Protein AF-A0A963HPJ0-F1 (afdb_monomer_lite)

Secondary structure (DSSP, 8-state):
-HHHHHHHHHHHHHHHHHHHHH-GGGGGGSHHHHHHHHHHH-HHHHHHHHHHHHHHHHHHHHHHHHHHHHHH-TT--SSSHHHHHHHHHHHHHHHHHHHHHHHHHHHHTT------

Foldseek 3Di:
DVVVVVVVLVVVLVVVVVCCVPPVVVLVPDPVSVLVSCLNPPVPPSCVLVVLVVVLVVLCVVLVVVVVVCVVCVPPPDDCPVVNVVSVVVNVVSVVVNVVSVVVSCVVVVPDDPDD

Sequence (116 aa):
MFITQLIVWLLAVAINLVALGFAPDNYADTALTGLLYKILTTPWPYWSILIISAAGTALSIWFGDEMMDVTTHTQRIKHHQHGFKYRIVLTAGLGILAVLAYYHLLSDLGIALPAR

Structure (mmCIF, N/CA/C/O backbone):
data_AF-A0A963HPJ0-F1
#
_entry.id   AF-A0A963HPJ0-F1
#
loop_
_atom_site.group_PDB
_atom_site.id
_atom_site.type_symbol
_atom_site.label_atom_id
_atom_site.label_alt_id
_atom_site.label_comp_id
_atom_site.label_asym_id
_atom_site.label_entity_id
_atom_site.label_seq_id
_atom_site.pdbx_PDB_ins_code
_atom_site.Cartn_x
_atom_site.Cartn_y
_atom_site.Cartn_z
_atom_site.occupancy
_atom_site.B_iso_or_equiv
_atom_site.auth_seq_id
_atom_site.auth_comp_id
_atom_site.auth_asym_id
_atom_site.auth_atom_id
_atom_site.pdbx_PDB_model_num
ATOM 1 N N . MET A 1 1 ? 0.614 7.727 -15.914 1.00 78.38 1 MET A N 1
ATOM 2 C CA . MET A 1 1 ? 0.566 6.469 -15.135 1.00 78.38 1 MET A CA 1
ATOM 3 C C . MET A 1 1 ? 1.088 6.660 -13.709 1.00 78.38 1 MET A C 1
ATOM 5 O O . MET A 1 1 ? 0.344 6.412 -12.772 1.00 78.38 1 MET A O 1
ATOM 9 N N . PHE A 1 2 ? 2.313 7.161 -13.499 1.00 82.06 2 PHE A N 1
ATOM 10 C CA . PHE A 1 2 ? 2.850 7.332 -12.136 1.00 82.06 2 PHE A CA 1
ATOM 11 C C . PHE A 1 2 ? 2.103 8.379 -11.280 1.00 82.06 2 PHE A C 1
ATOM 13 O O . PHE A 1 2 ? 1.733 8.093 -10.147 1.00 82.06 2 PHE A O 1
ATOM 20 N N . ILE A 1 3 ? 1.806 9.567 -11.830 1.00 87.06 3 ILE A N 1
ATOM 21 C CA . ILE A 1 3 ? 1.101 10.641 -11.093 1.00 87.06 3 ILE A CA 1
ATOM 22 C C . ILE A 1 3 ? -0.292 10.187 -10.639 1.00 87.06 3 ILE A C 1
ATOM 24 O O . ILE A 1 3 ? -0.677 10.402 -9.494 1.00 87.06 3 ILE A O 1
ATOM 28 N N . THR A 1 4 ? -1.035 9.512 -11.518 1.00 90.88 4 THR A N 1
ATOM 29 C CA . THR A 1 4 ? -2.359 8.965 -11.193 1.00 90.88 4 THR A CA 1
ATOM 30 C C . THR A 1 4 ? -2.271 7.930 -10.075 1.00 90.88 4 THR A C 1
ATOM 32 O O . THR A 1 4 ? -3.111 7.935 -9.182 1.00 90.88 4 THR A O 1
ATOM 35 N N . GLN A 1 5 ? -1.222 7.102 -10.059 1.00 89.88 5 GLN A N 1
ATOM 36 C CA . GLN A 1 5 ? -1.003 6.128 -8.993 1.00 89.88 5 GLN A CA 1
ATOM 37 C C . GLN A 1 5 ? -0.727 6.795 -7.642 1.00 89.88 5 GLN A C 1
ATOM 39 O O . GLN A 1 5 ? -1.238 6.347 -6.618 1.00 89.88 5 GLN A O 1
ATOM 44 N N . LEU A 1 6 ? 0.049 7.881 -7.645 1.00 89.69 6 LEU A N 1
ATOM 45 C CA . LEU A 1 6 ? 0.348 8.653 -6.442 1.00 89.69 6 LEU A CA 1
ATOM 46 C C . LEU A 1 6 ? -0.920 9.308 -5.876 1.00 89.69 6 LEU A C 1
ATOM 48 O O . LEU A 1 6 ? -1.161 9.230 -4.674 1.00 89.69 6 LEU A O 1
ATOM 52 N N . ILE A 1 7 ? -1.768 9.878 -6.739 1.00 93.75 7 ILE A N 1
ATOM 53 C CA . ILE A 1 7 ? -3.061 10.453 -6.336 1.00 93.75 7 ILE A CA 1
ATOM 54 C C . ILE A 1 7 ? -3.966 9.381 -5.717 1.00 93.75 7 ILE A C 1
ATOM 56 O O . ILE A 1 7 ? -4.537 9.615 -4.656 1.00 93.75 7 ILE A O 1
ATOM 60 N N . VAL A 1 8 ? -4.074 8.200 -6.337 1.00 92.44 8 VAL A N 1
ATOM 61 C CA . VAL A 1 8 ? -4.893 7.091 -5.813 1.00 92.44 8 VAL A CA 1
ATOM 62 C C . VAL A 1 8 ? -4.384 6.618 -4.452 1.00 92.44 8 VAL A C 1
ATOM 64 O O . VAL A 1 8 ? -5.187 6.404 -3.549 1.00 92.44 8 VAL A O 1
ATOM 67 N N . TRP A 1 9 ? -3.066 6.509 -4.274 1.00 92.00 9 TRP A N 1
ATOM 68 C CA . TRP A 1 9 ? -2.464 6.155 -2.986 1.00 92.00 9 TRP A CA 1
ATOM 69 C C . TRP A 1 9 ? -2.790 7.175 -1.894 1.00 92.00 9 TRP A C 1
ATOM 71 O O . TRP A 1 9 ? -3.241 6.795 -0.815 1.00 92.00 9 TRP A O 1
ATOM 81 N N . LEU A 1 10 ? -2.607 8.467 -2.180 1.00 93.00 10 LEU A N 1
ATOM 82 C CA . LEU A 1 10 ? -2.931 9.537 -1.235 1.00 93.00 10 LEU A CA 1
ATOM 83 C C . LEU A 1 10 ? -4.418 9.547 -0.883 1.00 93.00 10 LEU A C 1
ATOM 85 O O . LEU A 1 10 ? -4.768 9.672 0.288 1.00 93.00 10 LEU A O 1
ATOM 89 N N . LEU A 1 11 ? -5.286 9.371 -1.880 1.00 96.31 11 LEU A N 1
ATOM 90 C CA . LEU A 1 11 ? -6.727 9.317 -1.674 1.00 96.31 11 LEU A CA 1
ATOM 91 C C . LEU A 1 11 ? -7.121 8.111 -0.810 1.00 96.31 11 LEU A C 1
ATOM 93 O O . LEU A 1 11 ? -7.898 8.263 0.128 1.00 96.31 11 LEU A O 1
ATOM 97 N N . ALA A 1 12 ? -6.554 6.933 -1.079 1.00 92.38 12 ALA A N 1
ATOM 98 C CA . ALA A 1 12 ? -6.811 5.727 -0.299 1.00 92.38 12 ALA A CA 1
ATOM 99 C C . ALA A 1 12 ? -6.382 5.894 1.165 1.00 92.38 12 ALA A C 1
ATOM 101 O O . ALA A 1 12 ? -7.148 5.558 2.070 1.00 92.38 12 ALA A O 1
ATOM 102 N N . VAL A 1 13 ? -5.194 6.455 1.412 1.00 91.44 13 VAL A N 1
ATOM 103 C CA . VAL A 1 13 ? -4.722 6.748 2.773 1.00 91.44 13 VAL A CA 1
ATOM 104 C C . VAL A 1 13 ? -5.637 7.768 3.450 1.00 91.44 13 VAL A C 1
ATOM 106 O O . VAL A 1 13 ? -6.071 7.534 4.574 1.00 91.44 13 VAL A O 1
ATOM 109 N N . ALA A 1 14 ? -5.995 8.858 2.767 1.00 94.94 14 ALA A N 1
ATOM 110 C CA . ALA A 1 14 ? -6.864 9.894 3.318 1.00 94.94 14 ALA A CA 1
ATOM 111 C C . ALA A 1 14 ? -8.240 9.343 3.722 1.00 94.94 14 ALA A C 1
ATOM 113 O O . ALA A 1 14 ? -8.694 9.592 4.837 1.00 94.94 14 ALA A O 1
ATOM 114 N N . ILE A 1 15 ? -8.875 8.545 2.858 1.00 95.31 15 ILE A N 1
ATOM 115 C CA . ILE A 1 15 ? -10.168 7.912 3.151 1.00 95.31 15 ILE A CA 1
ATOM 116 C C . ILE A 1 15 ? -10.061 7.010 4.384 1.00 95.31 15 ILE A C 1
ATOM 118 O O . ILE A 1 15 ? -10.920 7.073 5.260 1.00 95.31 15 ILE A O 1
ATOM 122 N N . ASN A 1 16 ? -9.001 6.206 4.485 1.00 93.94 16 ASN A N 1
ATOM 123 C CA . ASN A 1 16 ? -8.814 5.313 5.627 1.00 93.94 16 ASN A CA 1
ATOM 124 C C . ASN A 1 16 ? -8.557 6.077 6.931 1.00 93.94 16 ASN A C 1
ATOM 126 O O . ASN A 1 16 ? -9.102 5.702 7.966 1.00 93.94 16 ASN A O 1
ATOM 130 N N . LEU A 1 17 ? -7.796 7.174 6.892 1.00 92.69 17 LEU A N 1
ATOM 131 C CA . LEU A 1 17 ? -7.582 8.028 8.064 1.00 92.69 17 LEU A CA 1
ATOM 132 C C . LEU A 1 17 ? -8.877 8.705 8.528 1.00 92.69 17 LEU A C 1
ATOM 134 O O . LEU A 1 17 ? -9.140 8.761 9.727 1.00 92.69 17 LEU A O 1
ATOM 138 N N . VAL A 1 18 ? -9.713 9.168 7.594 1.00 95.25 18 VAL A N 1
ATOM 139 C CA . VAL A 1 18 ? -11.047 9.697 7.915 1.00 95.25 18 VAL A CA 1
ATOM 140 C C . VAL A 1 18 ? -11.912 8.594 8.531 1.00 95.25 18 VAL A C 1
ATOM 142 O O . VAL A 1 18 ? -12.464 8.784 9.611 1.00 95.25 18 VAL A O 1
ATOM 145 N N . ALA A 1 19 ? -11.979 7.413 7.912 1.00 93.50 19 ALA A N 1
ATOM 146 C CA . ALA A 1 19 ? -12.746 6.285 8.439 1.00 93.50 19 ALA A CA 1
ATOM 147 C C . ALA A 1 19 ? -12.276 5.860 9.841 1.00 93.50 19 ALA A C 1
ATOM 149 O O . ALA A 1 19 ? -13.104 5.588 10.704 1.00 93.50 19 ALA A O 1
ATOM 150 N N . LEU A 1 20 ? -10.965 5.875 10.098 1.00 93.62 20 LEU A N 1
ATOM 151 C CA . LEU A 1 20 ? -10.384 5.569 11.406 1.00 93.62 20 LEU A CA 1
ATOM 152 C C . LEU A 1 20 ? -10.817 6.571 12.490 1.00 93.62 20 LEU A C 1
ATOM 154 O O . LEU A 1 20 ? -10.985 6.182 13.641 1.00 93.62 20 LEU A O 1
ATOM 158 N N . GLY A 1 21 ? -11.007 7.845 12.133 1.00 92.56 21 GLY A N 1
ATOM 159 C CA . GLY A 1 21 ? -11.441 8.889 13.064 1.00 92.56 21 GLY A CA 1
ATOM 160 C C . GLY A 1 21 ? -12.945 8.899 13.357 1.00 92.56 21 GLY A C 1
ATOM 161 O O . GLY A 1 21 ? -13.336 9.244 14.469 1.00 92.56 21 GLY A O 1
ATOM 162 N N . PHE A 1 22 ? -13.788 8.532 12.385 1.00 94.44 22 PHE A N 1
ATOM 163 C CA . PHE A 1 22 ? -15.253 8.602 12.521 1.00 94.44 22 PHE A CA 1
ATOM 164 C C . PHE A 1 22 ? -15.925 7.263 12.843 1.00 94.44 22 PHE A C 1
ATOM 166 O O . PHE A 1 22 ? -16.971 7.256 13.486 1.00 94.44 22 PHE A O 1
ATOM 173 N N . ALA A 1 23 ? -15.360 6.145 12.386 1.00 92.50 23 ALA A N 1
ATOM 174 C CA . ALA A 1 23 ? -15.932 4.812 12.556 1.00 92.50 23 ALA A CA 1
ATOM 175 C C . ALA A 1 23 ? -14.827 3.744 12.716 1.00 92.50 23 ALA A C 1
ATOM 177 O O . ALA A 1 23 ? -14.702 2.851 11.871 1.00 92.50 23 ALA A O 1
ATOM 178 N N . PRO A 1 24 ? -14.001 3.822 13.781 1.00 89.31 24 PRO A N 1
ATOM 179 C CA . PRO A 1 24 ? -12.937 2.845 14.027 1.00 89.31 24 PRO A CA 1
ATOM 180 C C . PRO A 1 24 ? -13.472 1.419 14.224 1.00 89.31 24 PRO A C 1
ATOM 182 O O . PRO A 1 24 ? -12.780 0.462 13.881 1.00 89.31 24 PRO A O 1
ATOM 185 N N . ASP A 1 25 ? -14.706 1.273 14.711 1.00 90.00 25 ASP A N 1
ATOM 186 C CA . ASP A 1 25 ? -15.333 -0.026 14.981 1.00 90.00 25 ASP A CA 1
ATOM 187 C C . ASP A 1 25 ? -15.530 -0.863 13.709 1.00 90.00 25 ASP A C 1
ATOM 189 O O . ASP A 1 25 ? -15.391 -2.083 13.755 1.00 90.00 25 ASP A O 1
ATOM 193 N N . ASN A 1 26 ? -15.717 -0.219 12.548 1.00 89.81 26 ASN A N 1
ATOM 194 C CA . ASN A 1 26 ? -15.840 -0.895 11.248 1.00 89.81 26 ASN A CA 1
ATOM 195 C C . ASN A 1 26 ? -14.596 -1.723 10.894 1.00 89.81 26 ASN A C 1
ATOM 197 O O . ASN A 1 26 ? -14.636 -2.599 10.031 1.00 89.81 26 ASN A O 1
ATOM 201 N N . TYR A 1 27 ? -13.452 -1.441 11.525 1.00 88.19 27 TYR A N 1
ATOM 202 C CA . TYR A 1 27 ? -12.254 -2.217 11.268 1.00 88.19 27 TYR A CA 1
ATOM 203 C C . TYR A 1 27 ? -12.246 -3.575 11.981 1.00 88.19 27 TYR A C 1
ATOM 205 O O . TYR A 1 27 ? -11.492 -4.457 11.569 1.00 88.19 27 TYR A O 1
ATOM 213 N N . ALA A 1 28 ? -13.088 -3.787 12.994 1.00 85.31 28 ALA A N 1
ATOM 214 C CA . ALA A 1 28 ? -13.176 -5.055 13.717 1.00 85.31 28 ALA A CA 1
ATOM 215 C C . ALA A 1 28 ? -13.975 -6.143 12.968 1.00 85.31 28 ALA A C 1
ATOM 217 O O . ALA A 1 28 ? -13.926 -7.306 13.363 1.00 85.31 28 ALA A O 1
ATOM 218 N N . ASP A 1 29 ? -14.662 -5.792 11.877 1.00 84.62 29 ASP A N 1
ATOM 219 C CA . ASP A 1 29 ? -15.608 -6.681 11.188 1.00 84.62 29 ASP A CA 1
ATOM 220 C C . ASP A 1 29 ? -14.951 -7.897 10.521 1.00 84.62 29 ASP A C 1
ATOM 222 O O . ASP A 1 29 ? -15.546 -8.972 10.425 1.00 84.62 29 ASP A O 1
ATOM 226 N N . THR A 1 30 ? -13.719 -7.749 10.029 1.00 86.50 30 THR A N 1
ATOM 227 C CA . THR A 1 30 ? -13.011 -8.812 9.308 1.00 86.50 30 THR A CA 1
ATOM 228 C C . THR A 1 30 ? -11.538 -8.868 9.695 1.00 86.50 30 THR A C 1
ATOM 230 O O . THR A 1 30 ? -10.939 -7.872 10.096 1.00 86.50 30 THR A O 1
ATOM 233 N N . ALA A 1 31 ? -10.903 -10.026 9.493 1.00 81.31 31 ALA A N 1
ATOM 234 C CA . ALA A 1 31 ? -9.461 -10.176 9.703 1.00 81.31 31 ALA A CA 1
ATOM 235 C C . ALA A 1 31 ? -8.636 -9.191 8.849 1.00 81.31 31 ALA A C 1
ATOM 237 O O . ALA A 1 31 ? -7.619 -8.670 9.304 1.00 81.31 31 ALA A O 1
ATOM 238 N N . LEU A 1 32 ? -9.091 -8.906 7.623 1.00 83.75 32 LEU A N 1
ATOM 239 C CA . LEU A 1 32 ? -8.415 -7.983 6.712 1.00 83.75 32 LEU A CA 1
ATOM 240 C C . LEU A 1 32 ? -8.489 -6.537 7.212 1.00 83.75 32 LEU A C 1
ATOM 242 O O . LEU A 1 32 ? -7.479 -5.835 7.226 1.00 83.75 32 LEU A O 1
ATOM 246 N N . THR A 1 33 ? -9.668 -6.095 7.647 1.00 87.69 33 THR A N 1
ATOM 247 C CA . THR A 1 33 ? -9.844 -4.749 8.198 1.00 87.69 33 THR A CA 1
ATOM 248 C C . THR A 1 33 ? -9.153 -4.611 9.555 1.00 87.69 33 THR A C 1
ATOM 250 O O . THR A 1 33 ? -8.535 -3.581 9.809 1.00 87.69 33 THR A O 1
ATOM 253 N N . GLY A 1 34 ? -9.119 -5.662 10.379 1.00 86.44 34 GLY A N 1
ATOM 254 C CA . GLY A 1 34 ? -8.368 -5.662 11.638 1.00 86.44 34 GLY A CA 1
ATOM 255 C C . GLY A 1 34 ? -6.859 -5.520 11.411 1.00 86.44 34 GLY A C 1
ATOM 256 O O . GLY A 1 34 ? -6.184 -4.746 12.094 1.00 86.44 34 GLY A O 1
ATOM 257 N N . LEU A 1 35 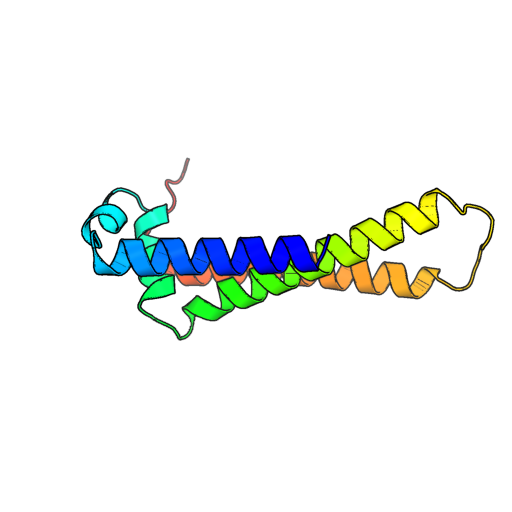? -6.329 -6.193 10.386 1.00 84.25 35 LEU A N 1
ATOM 258 C CA . LEU A 1 35 ? -4.943 -6.032 9.950 1.00 84.25 35 LEU A CA 1
ATOM 259 C C . LEU A 1 35 ? -4.674 -4.614 9.432 1.00 84.25 35 LEU A C 1
ATOM 261 O O . LEU A 1 35 ? -3.674 -4.006 9.814 1.00 84.25 35 LEU A O 1
ATOM 265 N N . LEU A 1 36 ? -5.581 -4.050 8.630 1.00 87.88 36 LEU A N 1
ATOM 266 C CA . LEU A 1 36 ? -5.467 -2.673 8.150 1.00 87.88 36 LEU A CA 1
ATOM 267 C C . LEU A 1 36 ? -5.475 -1.660 9.305 1.00 87.88 36 LEU A C 1
ATOM 269 O O . LEU A 1 36 ? -4.640 -0.760 9.329 1.00 87.88 36 LEU A O 1
ATOM 273 N N . TYR A 1 37 ? -6.340 -1.841 10.302 1.00 89.56 37 TYR A N 1
ATOM 274 C CA . TYR A 1 37 ? -6.360 -1.012 11.508 1.00 89.56 37 TYR A CA 1
ATOM 275 C C . TYR A 1 37 ? -5.032 -1.055 12.250 1.00 89.56 37 TYR A C 1
ATOM 277 O O . TYR A 1 37 ? -4.500 -0.013 12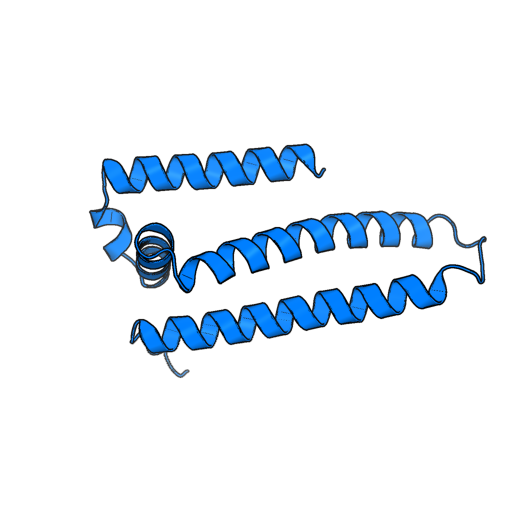.641 1.00 89.56 37 TYR A O 1
ATOM 285 N N . LYS A 1 38 ? -4.448 -2.247 12.402 1.00 87.62 38 LYS A N 1
ATOM 286 C CA . LYS A 1 38 ? -3.139 -2.394 13.038 1.00 87.62 38 LYS A CA 1
ATOM 287 C C . LYS A 1 38 ? -2.042 -1.697 12.231 1.00 87.62 38 LYS A C 1
ATOM 289 O O . LYS A 1 38 ? -1.235 -0.975 12.813 1.00 87.62 38 LYS A O 1
ATOM 294 N N . ILE A 1 39 ? -2.057 -1.824 10.903 1.00 88.25 39 ILE A N 1
ATOM 295 C CA . ILE A 1 39 ? -1.127 -1.103 10.019 1.00 88.25 39 ILE A CA 1
ATOM 296 C C . ILE A 1 39 ? -1.251 0.415 10.206 1.00 88.25 39 ILE A C 1
ATOM 298 O O . ILE A 1 39 ? -0.236 1.102 10.292 1.00 88.25 39 ILE A O 1
ATOM 302 N N . LEU A 1 40 ? -2.469 0.951 10.299 1.00 89.25 40 LEU A N 1
ATOM 303 C CA . LEU A 1 40 ? -2.687 2.394 10.443 1.00 89.25 40 LEU A CA 1
ATOM 304 C C . LEU A 1 40 ? -2.303 2.925 11.833 1.00 89.25 40 LEU A C 1
ATOM 306 O O . LEU A 1 40 ? -1.802 4.041 11.938 1.00 89.25 40 LEU A O 1
ATOM 310 N N . THR A 1 41 ? -2.510 2.137 12.890 1.00 89.50 41 THR A N 1
ATOM 311 C CA . THR A 1 41 ? -2.330 2.573 14.289 1.00 89.50 41 THR A CA 1
ATOM 312 C C . THR A 1 41 ? -0.959 2.252 14.882 1.00 89.50 41 THR A C 1
ATOM 314 O O . THR A 1 41 ? -0.547 2.905 15.840 1.00 89.50 41 THR A O 1
ATOM 317 N N . THR A 1 42 ? -0.226 1.280 14.331 1.00 88.00 42 THR A N 1
ATOM 318 C CA . THR A 1 4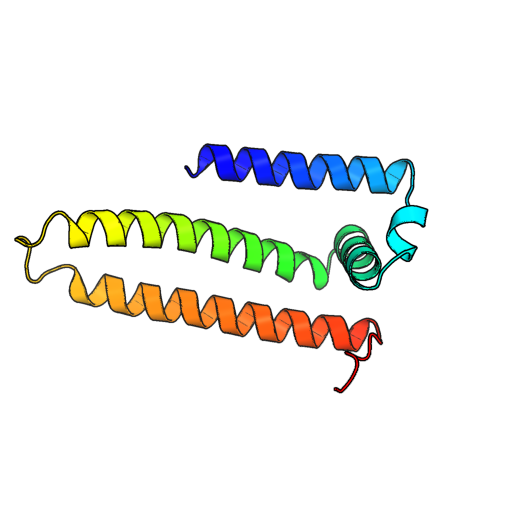2 ? 1.109 0.891 14.816 1.00 88.00 42 THR A CA 1
ATOM 319 C C . THR A 1 42 ? 2.168 1.055 13.724 1.00 88.00 42 THR A C 1
ATOM 321 O O . THR A 1 42 ? 2.337 0.163 12.901 1.00 88.00 42 THR A O 1
ATOM 324 N N . PRO A 1 43 ? 2.913 2.178 13.693 1.00 82.31 43 PRO A N 1
ATOM 325 C CA . PRO A 1 43 ? 3.802 2.492 12.573 1.00 82.31 43 PRO A CA 1
ATOM 326 C C . PRO A 1 43 ? 4.950 1.497 12.374 1.00 82.31 43 PRO A C 1
ATOM 328 O O . PRO A 1 43 ? 5.225 1.065 11.255 1.00 82.31 43 PRO A O 1
ATOM 331 N N . TRP A 1 44 ? 5.622 1.103 13.455 1.00 80.56 44 TRP A N 1
ATOM 332 C CA . TRP A 1 44 ? 6.736 0.156 13.407 1.00 80.56 44 TRP A CA 1
ATOM 333 C C . TRP A 1 44 ? 6.306 -1.196 13.986 1.00 80.56 44 TRP A C 1
ATOM 335 O O . TRP A 1 44 ? 5.793 -1.208 15.107 1.00 80.56 44 TRP A O 1
ATOM 345 N N . PRO A 1 45 ? 6.515 -2.332 13.288 1.00 83.56 45 PRO A N 1
ATOM 346 C CA . PRO A 1 45 ? 7.120 -2.512 11.956 1.00 83.56 45 PRO A CA 1
ATOM 347 C C . PRO A 1 45 ? 6.131 -2.416 10.772 1.00 83.56 45 PRO A C 1
ATOM 349 O O . PRO A 1 45 ? 6.540 -2.544 9.618 1.00 83.56 45 PRO A O 1
ATOM 352 N N . TYR A 1 46 ? 4.834 -2.217 11.019 1.00 84.75 46 TYR A N 1
ATOM 353 C CA . TYR A 1 46 ? 3.762 -2.479 10.050 1.00 84.75 46 TYR A CA 1
ATOM 354 C C . TYR A 1 46 ? 3.760 -1.571 8.807 1.00 84.75 46 TYR A C 1
ATOM 356 O O . TYR A 1 46 ? 3.348 -2.006 7.730 1.00 84.75 46 TYR A O 1
ATOM 364 N N . TRP A 1 47 ? 4.270 -0.339 8.894 1.00 87.50 47 TRP A N 1
ATOM 365 C CA . TRP A 1 47 ? 4.375 0.551 7.727 1.00 87.50 47 TRP A CA 1
ATOM 366 C C . TRP A 1 47 ? 5.384 0.067 6.685 1.00 87.50 47 TRP A C 1
ATOM 368 O O . TRP A 1 47 ? 5.304 0.478 5.526 1.00 87.50 47 TRP A O 1
ATOM 378 N N . SER A 1 48 ? 6.284 -0.855 7.046 1.00 85.75 48 SER A N 1
ATOM 379 C CA . SER A 1 48 ? 7.161 -1.514 6.073 1.00 85.75 48 SER A CA 1
ATOM 380 C C . SER A 1 48 ? 6.366 -2.187 4.948 1.00 85.75 48 SER A C 1
ATOM 382 O O . SER A 1 48 ? 6.799 -2.146 3.801 1.00 85.75 48 SER A O 1
ATOM 384 N N . ILE A 1 49 ? 5.161 -2.699 5.224 1.00 86.62 49 ILE A N 1
ATOM 385 C CA . ILE A 1 49 ? 4.283 -3.286 4.201 1.00 86.62 49 ILE A CA 1
ATOM 386 C C . ILE A 1 49 ? 3.778 -2.235 3.219 1.00 86.62 49 ILE A C 1
ATOM 388 O O . ILE A 1 49 ? 3.753 -2.489 2.014 1.00 86.62 49 ILE A O 1
ATOM 392 N N . LEU A 1 50 ? 3.411 -1.045 3.702 1.00 87.56 50 LEU A N 1
ATOM 393 C CA . LEU A 1 50 ? 2.999 0.053 2.826 1.00 87.56 50 LEU A CA 1
ATOM 394 C C . LEU A 1 50 ? 4.154 0.471 1.913 1.00 87.56 50 LEU A C 1
ATOM 396 O O . LEU A 1 50 ? 3.947 0.663 0.718 1.00 87.56 50 LEU A O 1
ATOM 400 N N . ILE A 1 51 ? 5.375 0.531 2.452 1.00 88.06 51 ILE A N 1
ATOM 401 C CA . ILE A 1 51 ? 6.585 0.854 1.685 1.00 88.06 51 ILE A CA 1
ATOM 402 C C . ILE A 1 51 ? 6.873 -0.225 0.638 1.00 88.06 51 ILE A C 1
ATOM 404 O O . ILE A 1 51 ? 7.087 0.105 -0.526 1.00 88.06 51 ILE A O 1
ATOM 408 N N . ILE A 1 52 ? 6.844 -1.507 1.018 1.00 89.94 52 ILE A N 1
ATOM 409 C CA . ILE A 1 52 ? 7.060 -2.632 0.097 1.00 89.94 52 ILE A CA 1
ATOM 410 C C . ILE A 1 52 ? 5.999 -2.624 -1.014 1.00 89.94 52 ILE A C 1
ATOM 412 O O . ILE A 1 52 ? 6.333 -2.790 -2.186 1.00 89.94 52 ILE A O 1
ATOM 416 N N . SER A 1 53 ? 4.734 -2.366 -0.671 1.00 89.00 53 SER A N 1
ATOM 417 C CA . SER A 1 53 ? 3.623 -2.273 -1.625 1.00 89.00 53 SER A CA 1
ATOM 418 C C . SER A 1 53 ? 3.772 -1.087 -2.587 1.00 89.00 53 SER A C 1
ATOM 420 O O . SER A 1 53 ? 3.636 -1.243 -3.805 1.00 89.00 53 SER A O 1
ATOM 422 N N . ALA A 1 54 ? 4.125 0.096 -2.075 1.00 89.38 54 ALA A N 1
ATOM 423 C CA . ALA A 1 54 ? 4.386 1.276 -2.894 1.00 89.38 54 ALA A CA 1
ATOM 424 C C . ALA A 1 54 ? 5.594 1.063 -3.825 1.00 89.38 54 ALA A C 1
ATOM 426 O O . ALA A 1 54 ? 5.518 1.376 -5.015 1.00 89.38 54 ALA A O 1
ATOM 427 N N . ALA A 1 55 ? 6.675 0.461 -3.317 1.00 90.31 55 ALA A N 1
ATOM 428 C CA . ALA A 1 55 ? 7.857 0.112 -4.101 1.00 90.31 55 ALA A CA 1
ATOM 429 C C . ALA A 1 55 ? 7.529 -0.905 -5.204 1.00 90.31 55 ALA A C 1
ATOM 431 O O . ALA A 1 55 ? 7.911 -0.703 -6.355 1.00 90.31 55 ALA A O 1
ATOM 432 N N . GLY A 1 56 ? 6.767 -1.955 -4.884 1.00 89.81 56 GLY A N 1
ATOM 433 C CA . GLY A 1 56 ? 6.301 -2.943 -5.858 1.00 89.81 56 GLY A CA 1
ATOM 434 C C . GLY A 1 56 ? 5.409 -2.326 -6.937 1.00 89.81 56 GLY A C 1
ATOM 435 O O . GLY A 1 56 ? 5.569 -2.625 -8.117 1.00 89.81 56 GLY A O 1
ATOM 436 N N . THR A 1 57 ? 4.528 -1.399 -6.557 1.00 89.69 57 THR A N 1
ATOM 437 C CA . THR A 1 57 ? 3.674 -0.661 -7.499 1.00 89.69 57 THR A CA 1
ATOM 438 C C . THR A 1 57 ? 4.508 0.192 -8.458 1.00 89.69 57 THR A C 1
ATOM 440 O O . THR A 1 57 ? 4.314 0.129 -9.672 1.00 89.69 57 THR A O 1
ATOM 443 N N . ALA A 1 58 ? 5.457 0.972 -7.933 1.00 87.88 58 ALA A N 1
ATOM 444 C CA . ALA A 1 58 ? 6.332 1.810 -8.748 1.00 87.88 58 ALA A CA 1
ATOM 445 C C . ALA A 1 58 ? 7.192 0.966 -9.701 1.00 87.88 58 ALA A C 1
ATOM 447 O O . ALA A 1 58 ? 7.297 1.281 -10.888 1.00 87.88 58 ALA A O 1
ATOM 448 N N . LEU A 1 59 ? 7.750 -0.138 -9.196 1.00 86.94 59 LEU A N 1
ATOM 449 C CA . LEU A 1 59 ? 8.551 -1.063 -9.986 1.00 86.94 59 LEU A CA 1
ATOM 450 C C . LEU A 1 59 ? 7.722 -1.744 -11.080 1.00 86.94 59 LEU A C 1
ATOM 452 O O . LEU A 1 59 ? 8.205 -1.867 -12.198 1.00 86.94 59 LEU A O 1
ATOM 456 N N . SER A 1 60 ? 6.479 -2.130 -10.784 1.00 87.06 60 SER A N 1
ATOM 457 C CA . SER A 1 60 ? 5.553 -2.731 -11.750 1.00 87.06 60 SER A CA 1
ATOM 458 C C . SER A 1 60 ? 5.236 -1.780 -12.906 1.00 87.06 60 SER A C 1
ATOM 460 O O . SER A 1 60 ? 5.325 -2.178 -14.065 1.00 87.06 60 SER A O 1
ATOM 462 N N . ILE A 1 61 ? 4.958 -0.502 -12.614 1.00 86.69 61 ILE A N 1
ATOM 463 C CA . ILE A 1 61 ? 4.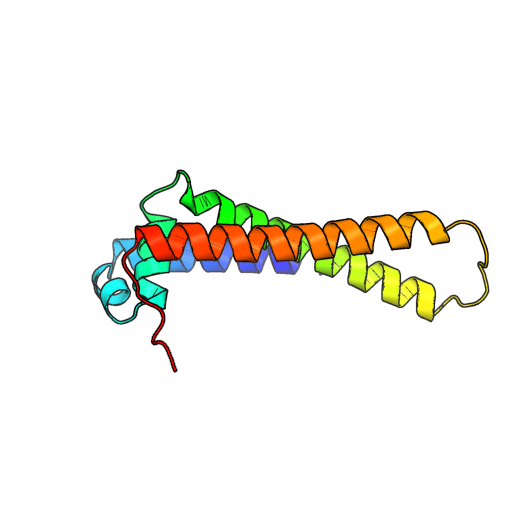715 0.515 -13.650 1.00 86.69 61 ILE A CA 1
ATOM 464 C C . ILE A 1 61 ? 5.961 0.698 -14.519 1.00 86.69 61 ILE A C 1
ATOM 466 O O . ILE A 1 61 ? 5.864 0.662 -15.742 1.00 86.69 61 ILE A O 1
ATOM 470 N N . TRP A 1 62 ? 7.131 0.869 -13.901 1.00 83.19 62 TRP A N 1
ATOM 471 C CA . TRP A 1 62 ? 8.373 1.095 -14.639 1.00 83.19 62 TRP A CA 1
ATOM 472 C C . TRP A 1 62 ? 8.803 -0.122 -15.466 1.00 83.19 62 TRP A C 1
AT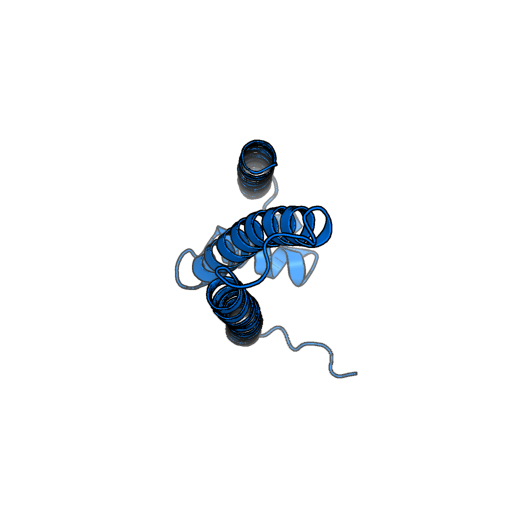OM 474 O O . TRP A 1 62 ? 9.276 0.012 -16.592 1.00 83.19 62 TRP A O 1
ATOM 484 N N . PHE A 1 63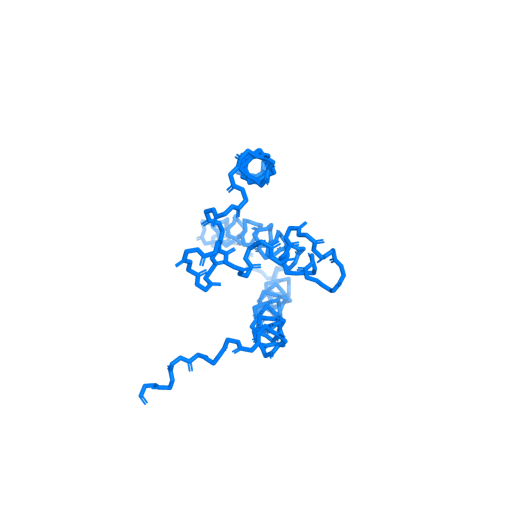 ? 8.622 -1.326 -14.925 1.00 81.88 63 PHE A N 1
ATOM 485 C CA . PHE A 1 63 ? 8.917 -2.563 -15.634 1.00 81.88 63 PHE A CA 1
ATOM 486 C C . PHE A 1 63 ? 7.930 -2.815 -16.776 1.00 81.88 63 PHE A C 1
ATOM 488 O O . PHE A 1 63 ? 8.358 -3.193 -17.863 1.00 81.88 63 PHE A O 1
ATOM 495 N N . GLY A 1 64 ? 6.636 -2.572 -16.556 1.00 82.38 64 GLY A N 1
ATOM 496 C CA . GLY A 1 64 ? 5.600 -2.717 -17.576 1.00 82.38 64 GLY A CA 1
ATOM 497 C C . GLY A 1 64 ? 5.806 -1.778 -18.764 1.00 82.38 64 GLY A C 1
ATOM 498 O O . GLY A 1 64 ? 5.718 -2.228 -19.905 1.00 82.38 64 GLY A O 1
ATOM 499 N N . ASP A 1 65 ? 6.145 -0.513 -18.500 1.00 82.50 65 ASP A N 1
ATOM 500 C CA . ASP A 1 65 ? 6.416 0.490 -19.541 1.00 82.50 65 ASP A CA 1
ATOM 501 C C . ASP A 1 65 ? 7.629 0.087 -20.401 1.00 82.50 65 ASP A C 1
ATOM 503 O O . ASP A 1 65 ? 7.556 0.052 -21.628 1.00 82.50 65 ASP A O 1
ATOM 507 N N . GLU A 1 66 ? 8.718 -0.364 -19.768 1.00 77.31 66 GLU A N 1
ATOM 508 C CA . GLU A 1 66 ? 9.901 -0.844 -20.493 1.00 77.31 66 GLU A CA 1
ATOM 509 C C . GLU A 1 66 ? 9.639 -2.141 -21.274 1.00 77.31 66 GLU A C 1
ATOM 511 O O . GLU A 1 66 ? 10.088 -2.286 -22.409 1.00 77.31 66 GLU A O 1
ATOM 516 N N . MET A 1 67 ? 8.917 -3.111 -20.700 1.00 75.94 67 MET A N 1
ATOM 517 C CA . MET A 1 67 ? 8.569 -4.342 -21.420 1.00 75.94 67 MET A CA 1
ATOM 518 C C . MET A 1 67 ? 7.752 -4.046 -22.680 1.00 75.94 67 MET A C 1
ATOM 520 O O . MET A 1 67 ? 7.952 -4.690 -23.714 1.00 75.94 67 MET A O 1
ATOM 524 N N . MET A 1 68 ? 6.839 -3.080 -22.599 1.00 74.88 68 MET A N 1
ATOM 525 C CA . MET A 1 68 ? 6.021 -2.662 -23.731 1.00 74.88 68 MET A CA 1
ATOM 526 C C . MET A 1 68 ? 6.857 -1.947 -24.803 1.00 74.88 68 MET A C 1
ATOM 528 O O . MET A 1 68 ? 6.665 -2.200 -25.994 1.00 74.88 68 MET A O 1
ATOM 532 N N . ASP A 1 69 ? 7.847 -1.144 -24.410 1.00 72.38 69 ASP A N 1
ATOM 533 C CA . ASP A 1 69 ? 8.762 -0.500 -25.359 1.00 72.38 69 ASP A CA 1
ATOM 534 C C . ASP A 1 69 ? 9.693 -1.514 -26.060 1.00 72.38 69 ASP A C 1
ATOM 536 O O . ASP A 1 69 ? 9.832 -1.519 -27.286 1.00 72.38 69 ASP A O 1
ATOM 540 N N . VAL A 1 70 ? 10.255 -2.468 -25.308 1.00 67.06 70 VAL A N 1
ATOM 541 C CA . VAL A 1 70 ? 11.168 -3.503 -25.835 1.00 67.06 70 VAL A CA 1
ATOM 542 C C . VAL A 1 70 ? 10.469 -4.470 -26.795 1.00 67.06 70 VAL A C 1
ATOM 544 O O . VAL A 1 70 ? 11.067 -4.904 -27.782 1.00 67.06 70 VAL A O 1
ATOM 547 N N . THR A 1 71 ? 9.210 -4.822 -26.530 1.00 63.53 71 THR A N 1
ATOM 548 C CA . THR A 1 71 ? 8.430 -5.716 -27.405 1.00 63.53 71 THR A CA 1
ATOM 549 C C . THR A 1 71 ? 8.030 -5.038 -28.715 1.00 63.53 71 THR A C 1
ATOM 551 O O . THR A 1 71 ? 7.996 -5.700 -29.753 1.00 63.53 71 THR A O 1
ATOM 554 N N . THR A 1 72 ? 7.817 -3.720 -28.692 1.00 63.09 72 THR A N 1
ATOM 555 C CA . THR A 1 72 ? 7.439 -2.922 -29.868 1.00 63.09 72 THR A CA 1
ATOM 556 C C . THR A 1 72 ? 8.652 -2.565 -30.748 1.00 63.09 72 THR A C 1
ATOM 558 O O . THR A 1 72 ? 8.534 -2.510 -31.971 1.00 63.09 72 THR A O 1
ATOM 561 N N . HIS A 1 73 ? 9.849 -2.409 -30.166 1.00 61.59 73 HIS A N 1
ATOM 562 C CA . HIS A 1 73 ? 11.090 -2.060 -30.877 1.00 61.59 73 HIS A CA 1
ATOM 563 C C . HIS A 1 73 ? 12.067 -3.245 -31.020 1.00 61.59 73 HIS A C 1
ATOM 565 O O . HIS A 1 73 ? 13.220 -3.192 -30.584 1.00 61.59 73 HIS A O 1
ATOM 571 N N . THR A 1 74 ? 11.646 -4.305 -31.718 1.00 56.59 74 THR A N 1
ATOM 572 C CA . THR A 1 74 ? 12.381 -5.582 -31.892 1.00 56.59 74 THR A CA 1
ATOM 573 C C . THR A 1 74 ? 13.793 -5.463 -32.524 1.00 56.59 74 THR A C 1
ATOM 575 O O . THR A 1 74 ? 14.537 -6.439 -32.564 1.00 56.59 74 THR A O 1
ATOM 578 N N . GLN A 1 75 ? 14.215 -4.285 -33.006 1.00 56.00 75 GLN A N 1
ATOM 579 C CA . GLN A 1 75 ? 15.446 -4.093 -33.795 1.00 56.00 75 GLN A CA 1
ATOM 580 C C . GLN A 1 75 ? 16.675 -3.552 -33.022 1.00 56.00 75 GLN A C 1
ATOM 582 O O . GLN A 1 75 ? 17.763 -3.501 -33.592 1.00 56.00 75 GLN A O 1
ATOM 587 N N . ARG A 1 76 ? 16.594 -3.189 -31.728 1.00 57.88 76 ARG A N 1
ATOM 588 C CA . ARG A 1 76 ? 17.778 -2.748 -30.938 1.00 57.88 76 ARG A CA 1
ATOM 589 C C . ARG A 1 76 ? 18.369 -3.880 -30.093 1.00 57.88 76 ARG A C 1
ATOM 591 O O . ARG A 1 76 ? 18.347 -3.893 -28.865 1.00 57.88 76 ARG A O 1
ATOM 598 N N . ILE A 1 77 ? 18.925 -4.864 -30.786 1.00 57.53 77 ILE A N 1
ATOM 599 C CA . ILE A 1 77 ? 19.488 -6.086 -30.211 1.00 57.53 77 ILE A CA 1
ATOM 600 C C . ILE A 1 77 ? 20.923 -5.793 -29.735 1.00 57.53 77 ILE A C 1
ATOM 602 O O . ILE A 1 77 ? 21.822 -5.702 -30.565 1.00 57.53 77 ILE A O 1
ATOM 606 N N . LYS A 1 78 ? 21.139 -5.633 -28.416 1.00 52.28 78 LYS A N 1
ATOM 607 C CA . LYS A 1 78 ? 22.286 -6.182 -27.630 1.00 52.28 78 LYS A CA 1
ATOM 608 C C . LYS A 1 78 ? 22.667 -5.400 -26.360 1.00 52.28 78 LYS A C 1
ATOM 610 O O . LYS A 1 78 ? 23.318 -5.996 -25.511 1.00 52.28 78 LYS A O 1
ATOM 615 N N . HIS A 1 79 ? 22.253 -4.144 -26.150 1.00 52.62 79 HIS A N 1
ATOM 616 C CA . HIS A 1 79 ? 22.752 -3.365 -24.993 1.00 52.62 79 HIS A CA 1
ATOM 617 C C . HIS A 1 79 ? 21.873 -3.409 -23.717 1.00 52.62 79 HIS A C 1
ATOM 619 O O . HIS A 1 79 ? 22.376 -3.159 -22.626 1.00 52.62 79 HIS A O 1
ATOM 625 N N . HIS A 1 80 ? 20.593 -3.805 -23.794 1.00 55.81 80 HIS A N 1
ATOM 626 C CA . HIS A 1 80 ? 19.667 -3.782 -22.637 1.00 55.81 80 HIS A CA 1
ATOM 627 C C . HIS A 1 80 ? 19.456 -5.119 -21.900 1.00 55.81 80 HIS A C 1
ATOM 629 O O . HIS A 1 80 ? 18.742 -5.169 -20.898 1.00 55.81 80 HIS A O 1
ATOM 635 N N . GLN A 1 81 ? 20.103 -6.211 -22.323 1.00 59.19 81 GLN A N 1
ATOM 636 C CA . GLN A 1 81 ? 19.820 -7.547 -21.770 1.00 59.19 81 GLN A CA 1
ATOM 637 C C . GLN A 1 81 ? 20.166 -7.704 -20.279 1.00 59.19 81 GLN A C 1
ATOM 639 O O . GLN A 1 81 ? 19.516 -8.478 -19.578 1.00 59.19 81 GLN A O 1
ATOM 644 N N . HIS A 1 82 ? 21.164 -6.976 -19.772 1.00 61.47 82 HIS A N 1
ATOM 645 C CA . HIS A 1 82 ? 21.544 -7.058 -18.359 1.00 61.47 82 HIS A CA 1
ATOM 646 C C . HIS A 1 82 ? 20.561 -6.308 -17.456 1.00 61.47 82 HIS A C 1
ATOM 648 O O . HIS A 1 82 ? 20.168 -6.843 -16.422 1.00 61.47 82 HIS A O 1
ATOM 654 N N . GLY A 1 83 ? 20.093 -5.126 -17.876 1.00 69.56 83 GLY A N 1
ATOM 655 C CA . GLY A 1 83 ? 19.109 -4.344 -17.124 1.00 69.56 83 GLY A CA 1
ATOM 656 C C . GLY A 1 83 ? 17.825 -5.130 -16.869 1.00 69.56 83 GLY A C 1
ATOM 657 O O . GLY A 1 83 ? 17.328 -5.145 -15.749 1.00 69.56 83 GLY A O 1
ATOM 658 N N . PHE A 1 84 ? 17.345 -5.875 -17.866 1.00 74.12 84 PHE A N 1
ATOM 659 C CA . PHE A 1 84 ? 16.144 -6.700 -17.732 1.00 74.12 84 PHE A CA 1
ATOM 660 C C . PHE A 1 84 ? 16.280 -7.811 -16.672 1.00 74.12 84 PHE A C 1
ATOM 662 O O . PHE A 1 84 ? 15.376 -8.000 -15.859 1.00 74.12 84 PHE A O 1
ATOM 669 N N . LYS A 1 85 ? 17.433 -8.498 -16.610 1.00 76.38 85 LYS A N 1
ATOM 670 C CA . LYS A 1 85 ? 17.690 -9.549 -15.605 1.00 76.38 85 LYS A CA 1
ATOM 671 C C . LYS A 1 85 ? 17.657 -8.997 -14.177 1.00 76.38 85 LYS A C 1
ATOM 673 O O . LYS A 1 85 ? 16.994 -9.578 -13.323 1.00 76.38 85 LYS A O 1
ATOM 678 N N . TYR A 1 86 ? 18.318 -7.863 -13.924 1.00 80.50 86 TYR A N 1
ATOM 679 C CA . TYR A 1 86 ? 18.297 -7.223 -12.601 1.00 80.50 86 TYR A CA 1
ATOM 680 C C . TYR A 1 86 ? 16.885 -6.802 -12.189 1.00 80.50 86 TYR A C 1
ATOM 682 O O . TYR A 1 86 ? 16.512 -6.981 -11.034 1.00 80.50 86 TYR A O 1
ATOM 690 N N . ARG A 1 87 ? 16.075 -6.301 -13.129 1.00 81.00 87 ARG A N 1
ATOM 691 C CA . ARG A 1 87 ? 14.684 -5.902 -12.866 1.00 81.00 87 ARG A CA 1
ATOM 692 C C . ARG A 1 87 ? 13.794 -7.083 -12.476 1.00 81.00 87 ARG A C 1
ATOM 694 O O . ARG A 1 87 ? 13.004 -6.956 -11.542 1.00 81.00 87 ARG A O 1
ATOM 701 N N . ILE A 1 88 ? 13.958 -8.235 -13.131 1.00 83.94 88 ILE A N 1
ATOM 702 C CA . ILE A 1 88 ? 13.256 -9.472 -12.751 1.00 83.94 88 ILE A CA 1
ATOM 703 C C . ILE A 1 88 ? 13.648 -9.891 -11.335 1.00 83.94 88 ILE A C 1
ATOM 705 O O . ILE A 1 88 ? 12.772 -10.154 -10.515 1.00 83.94 88 ILE A O 1
ATOM 709 N N . VAL A 1 89 ? 14.950 -9.914 -11.031 1.00 87.75 89 VAL A N 1
ATOM 710 C CA . VAL A 1 89 ? 15.444 -10.284 -9.696 1.00 87.75 89 VAL A CA 1
ATOM 711 C C . VAL A 1 89 ? 14.914 -9.324 -8.630 1.00 87.75 89 VAL A C 1
ATOM 713 O O . VAL A 1 89 ? 14.464 -9.779 -7.583 1.00 87.75 89 VAL A O 1
ATOM 716 N N . LEU A 1 90 ? 14.903 -8.015 -8.901 1.00 86.69 90 LEU A N 1
ATOM 717 C CA . LEU A 1 90 ? 14.383 -7.006 -7.976 1.00 86.69 90 LEU A CA 1
ATOM 718 C C . LEU A 1 90 ? 12.880 -7.190 -7.720 1.00 86.69 90 LEU A C 1
ATOM 720 O O . LEU A 1 90 ? 12.437 -7.130 -6.577 1.00 86.69 90 LEU A O 1
ATOM 724 N N . THR A 1 91 ? 12.105 -7.456 -8.775 1.00 85.88 91 THR A N 1
ATOM 725 C CA . THR A 1 91 ? 10.650 -7.661 -8.684 1.00 85.88 91 THR A CA 1
ATOM 726 C C . THR A 1 91 ? 10.320 -8.943 -7.926 1.00 85.88 91 THR A C 1
ATOM 728 O O . THR A 1 91 ? 9.501 -8.925 -7.009 1.00 85.88 91 THR A O 1
ATOM 731 N N . ALA A 1 92 ? 10.997 -10.048 -8.251 1.00 89.25 92 ALA A N 1
ATOM 732 C CA . ALA A 1 92 ? 10.843 -11.314 -7.543 1.00 89.25 92 ALA A CA 1
ATOM 733 C C . ALA A 1 92 ? 11.279 -11.193 -6.074 1.00 89.25 92 ALA A C 1
ATOM 735 O O . ALA A 1 92 ? 10.575 -11.662 -5.184 1.00 89.25 92 ALA A O 1
ATOM 736 N N . GLY A 1 93 ? 12.395 -10.507 -5.812 1.00 90.56 93 GLY A N 1
ATOM 737 C CA . GLY A 1 93 ? 12.889 -10.233 -4.465 1.00 90.56 93 GLY A CA 1
ATOM 738 C C . GLY A 1 93 ? 11.899 -9.419 -3.634 1.00 90.56 93 GLY A C 1
ATOM 739 O O . GLY A 1 93 ? 11.596 -9.806 -2.510 1.00 90.56 93 GLY A O 1
ATOM 740 N N . LEU A 1 94 ? 11.328 -8.347 -4.195 1.00 89.62 94 LEU A N 1
ATOM 741 C CA . LEU A 1 94 ? 10.274 -7.570 -3.534 1.00 89.62 94 LEU A CA 1
ATOM 742 C C . LEU A 1 94 ? 9.013 -8.400 -3.279 1.00 89.62 94 LEU A C 1
ATOM 744 O O . LEU A 1 94 ? 8.427 -8.280 -2.209 1.00 89.62 94 LEU A O 1
ATOM 748 N N . GLY A 1 95 ? 8.620 -9.268 -4.215 1.00 88.19 95 GLY A N 1
ATOM 749 C CA . GLY A 1 95 ? 7.498 -10.190 -4.023 1.00 88.19 95 GLY A CA 1
ATOM 750 C C . GLY A 1 95 ? 7.733 -11.168 -2.869 1.00 88.19 95 GLY A C 1
ATOM 751 O O . GLY A 1 95 ? 6.874 -11.318 -2.004 1.00 88.19 95 GLY A O 1
ATOM 752 N N . ILE A 1 96 ? 8.920 -11.779 -2.806 1.00 91.88 96 ILE A N 1
ATOM 753 C CA . ILE A 1 96 ? 9.311 -12.672 -1.705 1.00 91.88 96 ILE A CA 1
ATOM 754 C C . ILE A 1 96 ? 9.328 -11.906 -0.377 1.00 91.88 96 ILE A C 1
ATOM 756 O O . ILE A 1 96 ? 8.757 -12.376 0.604 1.00 91.88 96 ILE A O 1
ATOM 760 N N . LEU A 1 97 ? 9.925 -10.711 -0.344 1.00 90.31 97 LEU A N 1
ATOM 761 C CA . LEU A 1 97 ? 9.940 -9.860 0.848 1.00 90.31 97 LEU A CA 1
ATOM 762 C C . LEU A 1 97 ? 8.528 -9.477 1.301 1.00 90.31 97 LEU A C 1
ATOM 764 O O . LEU A 1 97 ? 8.264 -9.495 2.499 1.00 90.31 97 LEU A O 1
ATOM 768 N N . ALA A 1 98 ? 7.616 -9.181 0.373 1.00 87.69 98 ALA A N 1
ATOM 769 C CA . ALA A 1 98 ? 6.226 -8.875 0.695 1.00 87.69 98 ALA A CA 1
ATOM 770 C C . ALA A 1 98 ? 5.524 -10.071 1.350 1.00 87.69 98 ALA A C 1
ATOM 772 O O . ALA A 1 98 ? 4.864 -9.910 2.374 1.00 87.69 98 ALA A O 1
ATOM 773 N N . VAL A 1 99 ? 5.712 -11.275 0.800 1.00 87.56 99 VAL A N 1
ATOM 774 C CA . VAL A 1 99 ? 5.161 -12.515 1.365 1.00 87.56 99 VAL A CA 1
ATOM 775 C C . VAL A 1 99 ? 5.717 -12.769 2.767 1.00 87.56 99 VAL A C 1
ATOM 777 O O . VAL A 1 99 ? 4.945 -13.013 3.691 1.00 87.56 99 VAL A O 1
ATOM 780 N N . LEU A 1 100 ? 7.036 -12.662 2.954 1.00 87.81 100 LEU A N 1
ATOM 781 C CA . LEU A 1 100 ? 7.676 -12.855 4.259 1.00 87.81 100 LEU A CA 1
ATOM 782 C C . LEU A 1 100 ? 7.205 -11.827 5.292 1.00 87.81 100 LEU A C 1
ATOM 784 O O . LEU A 1 100 ? 6.862 -12.204 6.411 1.00 87.81 100 LEU A O 1
ATOM 788 N N . ALA A 1 101 ? 7.141 -10.548 4.913 1.00 84.19 101 ALA A N 1
ATOM 789 C CA . ALA A 1 101 ? 6.642 -9.485 5.778 1.00 84.19 101 ALA A CA 1
ATOM 790 C C . ALA A 1 101 ? 5.185 -9.740 6.189 1.00 84.19 101 ALA A C 1
ATOM 792 O O . ALA A 1 101 ? 4.838 -9.566 7.354 1.00 84.19 101 ALA A O 1
ATOM 793 N N . TYR A 1 102 ? 4.350 -10.210 5.259 1.00 81.38 102 TYR A N 1
ATOM 794 C CA . TYR A 1 102 ? 2.950 -10.520 5.530 1.00 81.38 102 TYR A CA 1
ATOM 795 C C . TYR A 1 102 ? 2.786 -11.717 6.474 1.00 81.38 102 TYR A C 1
ATOM 797 O O . TYR A 1 102 ? 2.001 -11.643 7.416 1.00 81.38 102 TYR A O 1
ATOM 805 N N . TYR A 1 103 ? 3.554 -12.793 6.276 1.00 81.50 103 TYR A N 1
ATOM 806 C CA . TYR A 1 103 ? 3.541 -13.943 7.187 1.00 81.50 103 TYR A CA 1
ATOM 807 C C . TYR A 1 103 ? 4.007 -13.573 8.594 1.00 81.50 103 TYR A C 1
ATOM 809 O O . TYR A 1 103 ? 3.356 -13.962 9.560 1.00 81.50 103 TYR A O 1
ATOM 817 N N . HIS A 1 104 ? 5.091 -12.801 8.704 1.00 80.31 104 HIS A N 1
ATOM 818 C CA . HIS A 1 104 ? 5.605 -12.340 9.992 1.00 80.31 104 HIS A CA 1
ATOM 819 C C . HIS A 1 104 ? 4.568 -11.490 10.744 1.00 80.31 104 HIS A C 1
ATOM 821 O O . HIS A 1 104 ? 4.314 -11.701 11.927 1.00 80.31 104 HIS A O 1
ATOM 827 N N . LEU A 1 105 ? 3.887 -10.589 10.037 1.00 73.12 105 LEU A N 1
ATOM 828 C CA . LEU A 1 105 ? 2.834 -9.770 10.627 1.00 73.12 105 LEU A CA 1
ATOM 829 C C . LEU A 1 105 ? 1.582 -10.557 11.021 1.00 73.12 105 LEU A C 1
ATOM 831 O O . LEU A 1 105 ? 0.982 -10.284 12.059 1.00 73.12 105 LEU A O 1
ATOM 835 N N . LEU A 1 106 ? 1.143 -11.492 10.175 1.00 73.12 106 LEU A N 1
ATOM 836 C CA . LEU A 1 106 ? -0.032 -12.316 10.456 1.00 73.12 106 LEU A CA 1
ATOM 837 C C . LEU A 1 106 ? 0.186 -13.191 11.690 1.00 73.12 106 LEU A C 1
ATOM 839 O O . LEU A 1 106 ? -0.746 -13.351 12.481 1.00 73.12 106 LEU A O 1
ATOM 843 N N . SER A 1 107 ? 1.406 -13.713 11.879 1.00 71.44 107 SER A N 1
ATOM 844 C CA . SER A 1 107 ? 1.745 -14.452 13.096 1.00 71.44 107 SER A CA 1
ATOM 845 C C . SER A 1 107 ? 1.655 -13.579 14.348 1.00 71.44 107 SER A C 1
ATOM 847 O O . SER A 1 107 ? 1.168 -14.058 15.369 1.00 71.44 107 SER A O 1
ATOM 849 N N . ASP A 1 108 ? 2.022 -12.297 14.259 1.00 67.75 108 ASP A N 1
ATOM 850 C CA . ASP A 1 108 ? 1.939 -11.360 15.388 1.00 67.75 108 ASP A CA 1
ATOM 851 C C . ASP A 1 108 ? 0.493 -10.977 15.744 1.00 67.75 108 ASP A C 1
ATOM 853 O O . ASP A 1 108 ? 0.194 -10.684 16.901 1.00 67.75 108 ASP A O 1
ATOM 857 N N . LEU A 1 109 ? -0.427 -10.987 14.771 1.00 66.31 109 LEU A N 1
ATOM 858 C CA . LEU A 1 109 ? -1.848 -10.714 15.019 1.00 66.31 109 LEU A CA 1
ATOM 859 C C . LEU A 1 109 ? -2.614 -11.918 15.594 1.00 66.31 109 LEU A C 1
ATOM 861 O O . LEU A 1 109 ? -3.795 -11.781 15.908 1.00 66.31 109 LEU A O 1
ATOM 865 N N . GLY A 1 110 ? -1.988 -13.094 15.716 1.00 63.59 110 GLY A N 1
ATOM 866 C CA . GLY A 1 110 ? -2.675 -14.316 16.150 1.00 63.59 110 GLY A CA 1
ATOM 867 C C . GLY A 1 110 ? -3.765 -14.783 15.176 1.00 63.59 110 GLY A C 1
ATOM 868 O O . GLY A 1 110 ? -4.616 -15.595 15.539 1.00 63.59 110 GLY A O 1
ATOM 869 N N . ILE A 1 111 ? -3.756 -14.280 13.935 1.00 62.19 111 ILE A N 1
ATOM 870 C CA . ILE A 1 111 ? -4.694 -14.687 12.889 1.00 62.19 111 ILE A CA 1
ATOM 871 C C . ILE A 1 111 ? -4.173 -16.003 12.313 1.00 62.19 111 ILE A C 1
ATOM 873 O O . ILE A 1 111 ? -3.324 -16.028 11.421 1.00 62.19 111 ILE A O 1
ATOM 877 N N . ALA A 1 112 ? -4.683 -17.116 12.838 1.00 55.31 112 ALA A N 1
ATOM 878 C CA . ALA A 1 112 ? -4.512 -18.411 12.203 1.00 55.31 112 ALA A CA 1
ATOM 879 C C . ALA A 1 112 ? -5.212 -18.360 10.839 1.00 55.31 112 ALA A C 1
ATOM 881 O O . ALA A 1 112 ? -6.438 -18.269 10.759 1.00 55.31 112 ALA A O 1
ATOM 882 N N . LEU A 1 113 ? -4.430 -18.389 9.758 1.00 56.22 113 LEU A N 1
ATOM 883 C CA . LEU A 1 113 ? -4.975 -18.660 8.432 1.00 56.22 113 LEU A CA 1
ATOM 884 C C . LEU A 1 113 ? -5.756 -19.977 8.540 1.00 56.22 113 LEU A C 1
ATOM 886 O O . LEU A 1 113 ? -5.177 -20.946 9.039 1.00 56.22 113 LEU A O 1
ATOM 890 N N . PRO A 1 114 ? -7.039 -20.036 8.134 1.00 47.53 114 PRO A N 1
ATOM 891 C CA . PRO A 1 114 ? -7.779 -21.286 8.172 1.00 47.53 114 PRO A CA 1
ATOM 892 C C . PRO A 1 114 ? -7.001 -22.311 7.347 1.00 47.53 114 PRO A C 1
ATOM 894 O O . PRO A 1 114 ? -6.856 -22.169 6.130 1.00 47.53 114 PRO A O 1
ATOM 897 N N . ALA A 1 115 ? -6.430 -23.300 8.038 1.00 47.09 115 ALA A N 1
ATOM 898 C CA . ALA A 1 115 ? -5.854 -24.464 7.399 1.00 47.09 115 ALA A CA 1
ATOM 899 C C . ALA A 1 115 ? -7.004 -25.140 6.652 1.00 47.09 115 ALA A C 1
ATOM 901 O O . ALA A 1 115 ? -8.030 -25.453 7.257 1.00 47.09 115 ALA A O 1
ATOM 902 N N . ARG A 1 116 ? -6.860 -25.242 5.329 1.00 40.38 116 ARG A N 1
ATOM 903 C CA . ARG A 1 116 ? -7.772 -26.023 4.493 1.00 40.38 116 ARG A CA 1
ATOM 904 C C . ARG A 1 116 ? -7.935 -27.434 5.037 1.00 40.38 116 ARG A C 1
ATOM 906 O O . ARG A 1 116 ? -6.898 -28.013 5.432 1.00 40.38 116 ARG A O 1
#

Radius of gyration: 18.43 Å; chains: 1; bounding box: 39×37×50 Å

pLDDT: mean 80.98, std 12.75, range [40.38, 96.31]